Protein AF-X1ULR1-F1 (afdb_monomer_lite)

Structure (mmCIF, N/CA/C/O backbone):
data_AF-X1ULR1-F1
#
_entry.id   AF-X1ULR1-F1
#
loop_
_atom_site.group_PDB
_atom_site.id
_atom_site.type_symbol
_atom_site.label_atom_id
_atom_s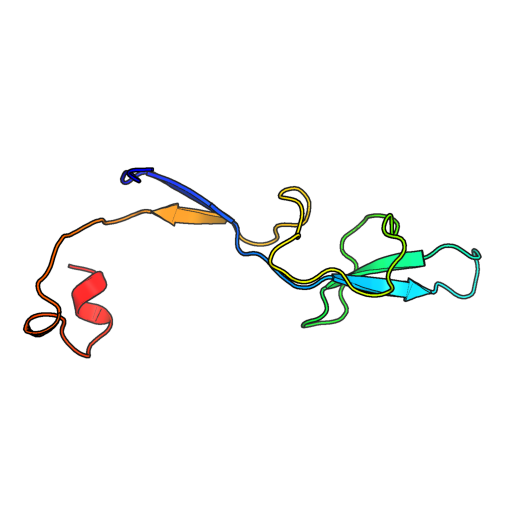ite.label_alt_id
_atom_site.label_comp_id
_atom_site.label_asym_id
_atom_site.label_entity_id
_atom_site.label_seq_id
_atom_site.pdbx_PDB_ins_code
_atom_site.Cartn_x
_atom_site.Cartn_y
_atom_site.Cartn_z
_atom_site.occupancy
_atom_site.B_iso_or_equiv
_atom_site.auth_seq_id
_atom_site.auth_comp_id
_atom_site.auth_asym_id
_atom_site.auth_atom_id
_atom_site.pdbx_PDB_model_num
ATOM 1 N N . ILE A 1 1 ? 1.216 13.188 15.297 1.00 71.88 1 ILE A N 1
ATOM 2 C CA . ILE A 1 1 ? 0.064 13.448 14.401 1.00 71.88 1 ILE A CA 1
ATOM 3 C C . ILE A 1 1 ? -1.138 12.798 15.060 1.00 71.88 1 ILE A C 1
ATOM 5 O O . ILE A 1 1 ? -1.030 11.635 15.422 1.00 71.88 1 ILE A O 1
ATOM 9 N N . ILE A 1 2 ? -2.204 13.556 15.311 1.00 85.00 2 ILE A N 1
ATOM 10 C CA . ILE A 1 2 ? -3.475 13.009 15.800 1.00 85.00 2 ILE A CA 1
ATOM 11 C C . ILE A 1 2 ? -4.328 12.763 14.559 1.00 85.00 2 ILE A C 1
ATOM 13 O O . ILE A 1 2 ? -4.387 13.635 13.694 1.00 85.00 2 ILE A O 1
ATOM 17 N N . HIS A 1 3 ? -4.923 11.579 14.457 1.00 91.94 3 HIS A N 1
ATOM 18 C CA . HIS A 1 3 ? -5.822 11.231 13.364 1.00 91.94 3 HIS A CA 1
ATOM 19 C C . HIS A 1 3 ? -7.272 11.394 13.792 1.00 91.94 3 HIS A C 1
ATOM 21 O O . HIS A 1 3 ? -7.595 11.216 14.966 1.00 91.94 3 HIS A O 1
ATOM 27 N N . LEU A 1 4 ? -8.132 11.731 12.839 1.00 94.62 4 LEU A N 1
ATOM 28 C CA . LEU A 1 4 ? -9.556 11.952 13.061 1.00 94.62 4 LEU A CA 1
ATOM 29 C C . LEU A 1 4 ? -10.399 10.981 12.235 1.00 94.62 4 LEU A C 1
ATOM 31 O O . LEU A 1 4 ? -9.980 10.488 11.186 1.00 94.62 4 LEU A O 1
ATOM 35 N N . VAL A 1 5 ? -11.626 10.728 12.695 1.00 95.75 5 VAL A N 1
ATOM 36 C CA . VAL A 1 5 ? -12.624 10.026 11.880 1.00 95.75 5 VAL A CA 1
ATOM 37 C C . VAL A 1 5 ? -12.803 10.790 10.569 1.00 95.75 5 VAL A C 1
ATOM 39 O O . VAL A 1 5 ? -13.012 12.000 10.555 1.00 95.75 5 VAL A O 1
ATOM 42 N N . GLY A 1 6 ? -12.709 10.069 9.455 1.00 95.44 6 GLY A N 1
ATOM 43 C CA . GLY A 1 6 ? -12.730 10.637 8.113 1.00 95.44 6 GLY A CA 1
ATOM 44 C C . GLY A 1 6 ? -11.362 10.807 7.456 1.00 95.44 6 GLY A C 1
ATOM 45 O O . GLY A 1 6 ? -11.331 10.892 6.223 1.00 95.44 6 GLY A O 1
ATOM 46 N N . ASP A 1 7 ? -10.261 10.771 8.217 1.00 96.88 7 ASP A N 1
ATOM 47 C CA . ASP A 1 7 ? -8.910 10.755 7.652 1.00 96.88 7 ASP A CA 1
ATOM 48 C C . ASP A 1 7 ? -8.736 9.572 6.695 1.00 96.88 7 ASP A C 1
ATOM 50 O O . ASP A 1 7 ? -9.344 8.506 6.855 1.00 96.88 7 ASP A O 1
ATOM 54 N N . ARG A 1 8 ? -7.890 9.767 5.677 1.00 95.31 8 ARG A N 1
ATOM 55 C CA . ARG A 1 8 ? -7.607 8.749 4.665 1.00 95.31 8 ARG A CA 1
ATOM 56 C C . ARG A 1 8 ? -6.166 8.286 4.724 1.00 95.31 8 ARG A C 1
ATOM 58 O O . ARG A 1 8 ? -5.238 9.086 4.605 1.00 95.31 8 ARG A O 1
ATOM 65 N N . PHE A 1 9 ? -6.005 6.976 4.764 1.00 94.69 9 PHE A N 1
ATOM 66 C CA . PHE A 1 9 ? -4.738 6.303 4.550 1.00 94.69 9 PHE A CA 1
ATOM 67 C C . PHE A 1 9 ? -4.730 5.595 3.208 1.00 94.69 9 PHE A C 1
ATOM 69 O O . PHE A 1 9 ? -5.759 5.432 2.551 1.00 94.69 9 PHE A O 1
ATOM 76 N N . TRP A 1 10 ? -3.549 5.159 2.806 1.00 95.50 10 TRP A N 1
ATOM 77 C CA . TRP A 1 10 ? -3.390 4.253 1.687 1.00 95.50 10 TRP A CA 1
ATOM 78 C C . TRP A 1 10 ? -2.561 3.054 2.123 1.00 95.50 10 TRP A C 1
ATOM 80 O O . TRP A 1 10 ? -1.628 3.189 2.920 1.00 95.50 10 TRP A O 1
ATOM 90 N N . VAL A 1 11 ? -2.919 1.880 1.614 1.00 96.56 11 VAL A N 1
ATOM 91 C CA . VAL A 1 11 ? -2.134 0.664 1.833 1.00 96.56 11 VAL A CA 1
ATOM 92 C C . VAL A 1 11 ? -0.853 0.783 1.018 1.00 96.56 11 VAL A C 1
ATOM 94 O O . VAL A 1 11 ? -0.889 1.211 -0.136 1.00 96.56 11 VAL A O 1
ATOM 97 N N . ARG A 1 12 ? 0.282 0.457 1.640 1.00 96.88 12 ARG A N 1
ATOM 98 C CA . ARG A 1 12 ? 1.591 0.458 0.986 1.00 96.88 12 ARG A CA 1
ATOM 99 C C . ARG A 1 12 ? 2.022 -0.967 0.674 1.00 96.88 12 ARG A C 1
ATOM 101 O O . ARG A 1 12 ? 1.925 -1.831 1.538 1.00 96.88 12 ARG A O 1
ATOM 108 N N . GLU A 1 13 ? 2.548 -1.173 -0.524 1.00 97.31 13 GLU A N 1
ATOM 109 C CA . GLU A 1 13 ? 2.930 -2.474 -1.068 1.00 97.31 13 GLU A CA 1
ATOM 110 C C . GLU A 1 13 ? 4.348 -2.410 -1.642 1.00 97.31 13 GLU A C 1
ATOM 112 O O . GLU A 1 13 ? 4.819 -1.342 -2.042 1.00 97.31 13 GLU A O 1
ATOM 117 N N . GLY A 1 14 ? 5.045 -3.548 -1.643 1.00 97.75 14 GLY A N 1
ATOM 118 C CA . GLY A 1 14 ? 6.347 -3.662 -2.293 1.00 97.75 14 GLY A CA 1
ATOM 119 C C . GLY A 1 14 ? 6.205 -3.570 -3.810 1.00 97.75 14 GLY A C 1
ATOM 120 O O . GLY A 1 14 ? 5.254 -4.110 -4.379 1.00 97.75 14 GLY A O 1
ATOM 121 N N . LEU A 1 15 ? 7.154 -2.896 -4.456 1.00 97.94 15 LEU A N 1
ATOM 122 C CA . LEU A 1 15 ? 7.279 -2.886 -5.909 1.00 97.94 15 LEU A CA 1
ATOM 123 C C . LEU A 1 15 ? 8.592 -3.540 -6.324 1.00 97.94 15 LEU A C 1
ATOM 125 O O . LEU A 1 15 ? 9.592 -3.411 -5.619 1.00 97.94 15 LEU A O 1
ATOM 129 N N . ILE A 1 16 ? 8.594 -4.180 -7.483 1.00 97.38 16 ILE A N 1
ATOM 130 C CA . ILE A 1 16 ? 9.787 -4.750 -8.106 1.00 97.38 16 ILE A CA 1
ATOM 131 C C . ILE A 1 16 ? 9.974 -4.199 -9.516 1.00 97.38 16 ILE A C 1
ATOM 133 O O . ILE A 1 16 ? 9.007 -3.812 -10.185 1.00 97.38 16 ILE A O 1
ATOM 137 N N . GLU A 1 17 ? 11.230 -4.164 -9.932 1.00 96.38 17 GLU A N 1
ATOM 138 C CA . GLU A 1 17 ? 11.642 -3.974 -11.307 1.00 96.38 17 GLU A CA 1
ATOM 139 C C . GLU A 1 17 ? 11.299 -5.229 -12.111 1.00 96.38 17 GLU A C 1
ATOM 141 O O . GLU A 1 17 ? 11.552 -6.353 -11.681 1.00 96.38 17 GLU A O 1
ATOM 146 N N . TYR A 1 18 ? 10.691 -5.035 -13.275 1.00 93.75 18 TYR A N 1
ATOM 147 C CA . TYR A 1 18 ? 10.390 -6.109 -14.208 1.00 93.75 18 TYR A CA 1
ATOM 148 C C . TYR A 1 18 ? 10.845 -5.691 -15.602 1.00 93.75 18 TYR A C 1
ATOM 150 O O . TYR A 1 18 ? 10.399 -4.659 -16.123 1.00 93.75 18 TYR A O 1
ATOM 158 N N . GLU A 1 19 ? 11.745 -6.476 -16.184 1.00 87.38 19 GLU A N 1
ATOM 159 C CA . GLU A 1 19 ? 12.224 -6.296 -17.553 1.00 87.38 19 GLU A CA 1
ATOM 160 C C . GLU A 1 19 ? 11.143 -6.695 -18.560 1.00 87.38 19 GLU A C 1
ATOM 162 O O . GLU A 1 19 ? 10.372 -7.630 -18.348 1.00 87.38 19 GLU A O 1
ATOM 167 N N . ILE A 1 20 ? 11.055 -5.941 -19.653 1.00 80.62 20 ILE A N 1
ATOM 168 C CA . ILE A 1 20 ? 10.167 -6.242 -20.774 1.00 80.62 20 ILE A CA 1
ATOM 169 C C . ILE A 1 20 ? 11.059 -6.461 -21.988 1.00 80.62 20 ILE A C 1
ATOM 171 O O . ILE A 1 20 ? 11.706 -5.514 -22.448 1.00 80.62 20 ILE A O 1
ATOM 175 N N . ASP A 1 21 ? 11.064 -7.703 -22.479 1.00 75.50 21 ASP A N 1
ATOM 176 C CA . ASP A 1 21 ? 12.007 -8.237 -23.473 1.00 75.50 21 ASP A CA 1
ATOM 177 C C . ASP A 1 21 ? 12.146 -7.367 -24.738 1.00 75.50 21 ASP A C 1
ATOM 179 O O . ASP A 1 21 ? 13.224 -7.286 -25.321 1.00 75.50 21 ASP A O 1
ATOM 183 N N . ASP A 1 22 ? 11.089 -6.650 -25.132 1.00 67.12 22 ASP A N 1
ATOM 184 C CA . ASP A 1 22 ? 11.039 -5.936 -26.414 1.00 67.12 22 ASP A CA 1
ATOM 185 C C . ASP A 1 22 ? 11.551 -4.481 -26.397 1.00 67.12 22 ASP A C 1
ATOM 187 O O . ASP A 1 22 ? 11.709 -3.892 -27.466 1.00 67.12 22 ASP A O 1
ATOM 191 N N . ILE A 1 23 ? 11.774 -3.841 -25.234 1.00 63.47 23 ILE A N 1
ATOM 192 C CA . ILE A 1 23 ? 11.947 -2.362 -25.189 1.00 63.47 23 ILE A CA 1
ATOM 193 C C . ILE A 1 23 ? 13.187 -1.891 -24.399 1.00 63.47 23 ILE A C 1
ATOM 195 O O . ILE A 1 23 ? 13.403 -0.688 -24.276 1.00 63.47 23 ILE A O 1
ATOM 199 N N . GLN A 1 24 ? 14.034 -2.783 -23.863 1.00 69.00 24 GLN A N 1
ATOM 200 C CA . GLN A 1 24 ? 15.108 -2.400 -22.911 1.00 69.00 24 GLN A CA 1
ATOM 201 C C . GLN A 1 24 ? 14.605 -1.410 -21.838 1.00 69.00 24 GLN A C 1
ATOM 203 O O . GLN A 1 24 ? 15.285 -0.464 -21.440 1.00 69.00 24 GLN A O 1
ATOM 208 N N . SER A 1 25 ? 13.351 -1.574 -21.419 1.00 78.00 25 SER A N 1
ATOM 209 C CA . SER A 1 25 ? 12.685 -0.676 -20.489 1.00 78.00 25 SER A CA 1
ATOM 210 C C . SER A 1 25 ? 12.088 -1.500 -19.374 1.00 78.00 25 SER A C 1
ATOM 212 O O . SER A 1 25 ? 11.336 -2.444 -19.620 1.00 78.00 25 SER A O 1
ATOM 214 N N . THR A 1 26 ? 12.401 -1.117 -18.143 1.00 87.94 26 THR A N 1
ATOM 215 C CA . THR A 1 26 ? 11.871 -1.778 -16.965 1.00 87.94 26 THR A CA 1
ATOM 216 C C . THR A 1 26 ? 10.608 -1.081 -16.474 1.00 87.94 26 THR A C 1
ATOM 218 O O . THR A 1 26 ? 10.428 0.143 -16.568 1.00 87.94 26 THR A O 1
ATOM 221 N N . ARG A 1 27 ? 9.668 -1.878 -15.971 1.00 94.12 27 ARG A N 1
ATOM 222 C CA . ARG A 1 27 ? 8.392 -1.414 -15.423 1.00 94.12 27 ARG A CA 1
ATOM 223 C C . ARG A 1 27 ? 8.264 -1.799 -13.963 1.00 94.12 27 ARG A C 1
ATOM 225 O O . ARG A 1 27 ? 8.819 -2.795 -13.522 1.00 94.12 27 ARG A O 1
ATOM 232 N N . ALA A 1 28 ? 7.509 -0.996 -13.222 1.00 95.94 28 ALA A N 1
ATOM 233 C CA . ALA A 1 28 ? 7.177 -1.300 -11.843 1.00 95.94 28 ALA A CA 1
ATOM 234 C C . ALA A 1 28 ? 6.017 -2.296 -11.783 1.00 95.94 28 ALA A C 1
ATOM 23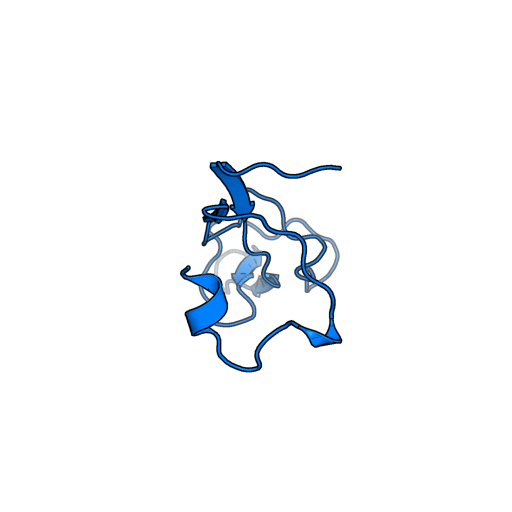6 O O . ALA A 1 28 ? 4.985 -2.094 -12.431 1.00 95.94 28 ALA A O 1
ATOM 237 N N . TYR A 1 29 ? 6.178 -3.335 -10.973 1.00 96.88 29 TYR A N 1
ATOM 238 C CA . TYR A 1 29 ? 5.166 -4.351 -10.699 1.00 96.88 29 TYR A CA 1
ATOM 239 C C . TYR A 1 29 ? 4.956 -4.486 -9.194 1.00 96.88 29 TYR A C 1
ATOM 241 O O . TYR A 1 29 ? 5.880 -4.252 -8.419 1.00 96.88 29 TYR A O 1
ATOM 249 N N . TYR A 1 30 ? 3.748 -4.853 -8.770 1.00 97.75 30 TYR A N 1
ATOM 250 C CA . TYR A 1 30 ? 3.483 -5.171 -7.368 1.00 97.75 30 TYR A CA 1
ATOM 251 C C . TYR A 1 30 ? 4.109 -6.519 -7.021 1.00 97.75 30 TYR A C 1
ATOM 253 O O . TYR A 1 30 ? 3.816 -7.525 -7.662 1.00 97.75 30 TYR A O 1
ATOM 261 N N . GLU A 1 31 ? 4.942 -6.548 -5.983 1.00 97.00 31 GLU A N 1
ATOM 262 C CA . GLU A 1 31 ? 5.657 -7.758 -5.560 1.00 97.00 31 GLU A CA 1
ATOM 263 C C . GLU A 1 31 ? 4.702 -8.907 -5.201 1.00 97.00 31 GLU A C 1
ATOM 265 O O . GLU A 1 31 ? 4.990 -10.068 -5.467 1.00 97.00 31 GLU A O 1
ATOM 270 N N . ALA A 1 32 ? 3.553 -8.577 -4.606 1.00 96.19 32 ALA A N 1
ATOM 271 C CA . ALA A 1 32 ? 2.624 -9.562 -4.064 1.00 96.19 32 ALA A CA 1
ATOM 272 C C . ALA A 1 32 ? 1.932 -10.421 -5.134 1.00 96.19 32 ALA A C 1
ATOM 274 O O . ALA A 1 32 ? 1.616 -11.578 -4.869 1.00 96.19 32 ALA A O 1
ATOM 275 N N . ASP A 1 33 ? 1.644 -9.855 -6.310 1.00 96.38 33 ASP A N 1
ATOM 276 C CA . ASP A 1 33 ? 0.829 -10.515 -7.338 1.00 96.38 33 ASP A CA 1
ATOM 277 C C . ASP A 1 33 ? 1.337 -10.331 -8.774 1.00 96.38 33 ASP A C 1
ATOM 279 O O . ASP A 1 33 ? 0.652 -10.738 -9.712 1.00 96.38 33 ASP A O 1
ATOM 283 N N . LEU A 1 34 ? 2.517 -9.728 -8.954 1.00 95.19 34 LEU A N 1
ATOM 284 C CA . LEU A 1 34 ? 3.150 -9.482 -10.253 1.00 95.19 34 LEU A CA 1
ATOM 285 C C . LEU A 1 34 ? 2.222 -8.779 -11.255 1.00 95.19 34 LEU A C 1
ATOM 287 O O . LEU A 1 34 ? 2.298 -9.007 -12.463 1.00 95.19 34 LEU A O 1
ATOM 291 N N . LYS A 1 35 ? 1.345 -7.888 -10.776 1.00 95.94 35 LYS A N 1
ATOM 292 C CA . LYS A 1 35 ? 0.559 -7.012 -11.653 1.00 95.94 35 LYS A CA 1
ATOM 293 C C . LYS A 1 35 ? 1.318 -5.722 -11.962 1.00 95.94 35 LYS A C 1
ATOM 295 O O . LYS A 1 35 ? 1.981 -5.181 -11.073 1.00 95.94 35 LYS A O 1
ATOM 300 N N . PRO A 1 36 ? 1.193 -5.177 -13.184 1.00 94.56 36 PRO A N 1
ATOM 301 C CA . PRO A 1 36 ? 1.859 -3.933 -13.545 1.00 94.56 36 PRO A CA 1
ATOM 302 C C . PRO A 1 36 ? 1.305 -2.763 -12.723 1.00 94.56 36 PRO A C 1
ATOM 304 O O . PRO A 1 36 ? 0.093 -2.568 -12.628 1.00 94.56 36 PRO A O 1
ATOM 307 N N . ALA A 1 37 ? 2.194 -1.935 -12.175 1.00 94.75 37 ALA A N 1
ATOM 308 C CA . ALA A 1 37 ? 1.832 -0.727 -11.432 1.00 94.75 37 ALA A CA 1
ATOM 309 C C . ALA A 1 37 ? 1.509 0.472 -12.346 1.00 94.75 37 ALA A C 1
ATOM 311 O O . ALA A 1 37 ? 1.080 1.521 -11.869 1.00 94.75 37 ALA A O 1
ATOM 312 N N . GLY A 1 38 ? 1.690 0.318 -13.663 1.00 93.06 38 GLY A N 1
ATOM 313 C CA . GLY A 1 38 ? 1.308 1.313 -14.670 1.00 93.06 38 GLY A CA 1
ATOM 314 C C . GLY A 1 38 ? 2.332 2.429 -14.894 1.00 93.06 38 GLY A C 1
ATOM 315 O O . GLY A 1 38 ? 1.999 3.448 -15.493 1.00 93.06 38 GLY A O 1
ATOM 316 N N . PHE A 1 39 ? 3.575 2.268 -14.430 1.00 93.56 39 PHE A N 1
ATOM 317 C CA . PHE A 1 39 ? 4.660 3.221 -14.672 1.00 93.56 39 PHE A CA 1
ATOM 318 C C . PHE A 1 39 ? 6.018 2.521 -14.821 1.00 93.56 39 PHE A C 1
ATOM 320 O O . PHE A 1 39 ? 6.194 1.374 -14.406 1.00 93.56 39 PHE A O 1
ATOM 327 N N . HIS A 1 40 ? 6.970 3.219 -15.442 1.00 94.19 40 HIS A N 1
ATOM 328 C CA . HIS A 1 40 ? 8.347 2.746 -15.598 1.00 94.19 40 HIS A CA 1
ATOM 329 C C . HIS A 1 40 ? 9.066 2.663 -14.257 1.00 94.19 40 HIS A C 1
ATOM 331 O O . HIS A 1 40 ? 8.792 3.458 -13.356 1.00 94.19 40 HIS A O 1
ATOM 337 N N . TRP A 1 41 ? 9.993 1.720 -14.136 1.00 95.25 41 TRP A N 1
ATOM 338 C CA . TRP A 1 41 ? 10.877 1.675 -12.985 1.00 95.25 41 TRP A CA 1
ATOM 339 C C . TRP A 1 41 ? 11.771 2.923 -12.957 1.00 95.25 41 TRP A C 1
ATOM 341 O O . TRP A 1 41 ? 12.220 3.402 -13.996 1.00 95.25 41 TRP A O 1
ATOM 351 N N . GLN A 1 42 ? 11.953 3.516 -11.776 1.00 93.12 42 GLN A N 1
ATOM 352 C CA . GLN A 1 42 ? 12.616 4.822 -11.605 1.00 93.12 42 GLN A CA 1
ATOM 353 C C . GLN A 1 42 ? 13.678 4.812 -10.500 1.00 93.12 42 GLN A C 1
ATOM 355 O O . GLN A 1 42 ? 14.194 5.865 -10.126 1.00 93.12 42 GLN A O 1
ATOM 360 N N . TRP A 1 43 ? 13.983 3.644 -9.937 1.00 94.25 43 TRP A N 1
ATOM 361 C CA . TRP A 1 43 ? 14.907 3.507 -8.817 1.00 94.25 43 TRP A CA 1
ATOM 362 C C . TRP A 1 43 ? 16.151 2.736 -9.252 1.00 94.25 43 TRP A C 1
ATOM 364 O O . TRP A 1 43 ? 16.086 1.883 -10.120 1.00 94.25 43 TRP A O 1
ATOM 374 N N . GLN A 1 44 ? 17.294 3.020 -8.626 1.00 92.56 44 GLN A N 1
ATOM 375 C CA . GLN A 1 44 ? 18.571 2.356 -8.941 1.00 92.56 44 GLN A CA 1
ATOM 376 C C . GLN A 1 44 ? 18.672 0.908 -8.430 1.00 92.56 44 GLN A C 1
ATOM 378 O O . GLN A 1 44 ? 19.644 0.219 -8.706 1.00 92.56 44 GLN A O 1
ATOM 383 N N . ARG A 1 45 ? 17.713 0.487 -7.608 1.00 93.44 45 ARG A N 1
ATOM 384 C CA . ARG A 1 45 ? 17.612 -0.858 -7.031 1.00 93.44 45 ARG A CA 1
ATOM 385 C C . ARG A 1 45 ? 16.529 -1.619 -7.776 1.00 93.44 45 ARG A C 1
ATOM 387 O O . ARG A 1 45 ? 15.609 -0.972 -8.246 1.00 93.44 45 ARG A O 1
ATOM 394 N N . ASP A 1 46 ? 16.576 -2.938 -7.767 1.00 94.69 46 ASP A N 1
ATOM 395 C CA . ASP A 1 46 ? 15.591 -3.846 -8.374 1.00 94.69 46 ASP A CA 1
ATOM 396 C C . ASP A 1 46 ? 14.272 -3.960 -7.581 1.00 94.69 46 ASP A C 1
ATOM 398 O O . ASP A 1 46 ? 13.267 -4.470 -8.073 1.00 94.69 46 ASP A O 1
ATOM 402 N N . LYS A 1 47 ? 14.248 -3.486 -6.330 1.00 96.62 47 LYS A N 1
ATOM 403 C CA . LYS A 1 47 ? 13.079 -3.581 -5.447 1.00 96.62 47 LYS A CA 1
ATOM 404 C C . LYS A 1 47 ? 12.870 -2.341 -4.587 1.00 96.62 47 LYS A C 1
ATOM 406 O O . LYS A 1 47 ? 13.786 -1.835 -3.943 1.00 96.62 47 LYS A O 1
ATOM 411 N N . LEU A 1 48 ? 11.623 -1.897 -4.472 1.00 97.56 48 LEU A N 1
ATOM 412 C CA . LEU A 1 48 ? 11.190 -0.806 -3.607 1.00 97.56 48 LEU A CA 1
ATOM 413 C C . LEU A 1 48 ? 10.337 -1.375 -2.462 1.00 97.56 48 LEU A C 1
ATOM 415 O O . LEU A 1 48 ? 9.190 -1.767 -2.684 1.00 97.56 48 LEU A O 1
ATOM 419 N N . PRO A 1 49 ? 10.853 -1.405 -1.220 1.00 97.00 49 PRO A N 1
ATOM 420 C CA . PRO A 1 49 ? 10.072 -1.828 -0.064 1.00 97.00 49 PRO A CA 1
ATOM 421 C C . PRO A 1 49 ? 8.815 -0.972 0.128 1.00 97.00 49 PRO A C 1
ATOM 423 O O . PRO A 1 49 ? 8.850 0.240 -0.100 1.00 97.00 49 PRO A O 1
ATOM 426 N N . ALA A 1 50 ? 7.749 -1.570 0.672 1.00 96.88 50 ALA A N 1
ATOM 427 C CA . ALA A 1 50 ? 6.476 -0.891 0.934 1.00 96.88 50 ALA A CA 1
ATOM 428 C C . ALA A 1 50 ? 6.636 0.424 1.716 1.00 96.88 50 ALA A C 1
ATOM 430 O O . ALA A 1 50 ? 5.914 1.391 1.481 1.00 96.88 50 ALA A O 1
ATOM 431 N N . MET A 1 51 ? 7.627 0.511 2.611 1.00 96.19 51 MET A N 1
ATOM 432 C CA . MET A 1 51 ? 7.902 1.728 3.378 1.00 96.19 51 MET A CA 1
ATOM 433 C C . MET A 1 51 ? 8.116 2.967 2.490 1.00 96.19 51 MET A C 1
ATOM 435 O O . MET A 1 51 ? 7.696 4.060 2.868 1.00 96.19 51 MET A O 1
ATOM 439 N N . PHE A 1 52 ? 8.703 2.780 1.305 1.00 95.56 52 PHE A N 1
ATOM 440 C CA . PHE A 1 52 ? 9.033 3.834 0.347 1.00 95.56 52 PHE A CA 1
ATOM 441 C C . PHE A 1 52 ? 8.040 3.927 -0.822 1.00 95.56 52 PHE A C 1
ATOM 443 O O . PHE A 1 52 ? 8.281 4.685 -1.761 1.00 95.56 52 PHE A O 1
ATOM 450 N N . MET A 1 53 ? 6.930 3.178 -0.787 1.00 95.56 53 MET A N 1
ATOM 451 C CA . MET A 1 53 ? 5.945 3.185 -1.868 1.00 95.56 53 MET A CA 1
ATOM 452 C C . MET A 1 53 ? 5.350 4.594 -2.061 1.00 95.56 53 MET A C 1
ATOM 454 O O . MET A 1 53 ? 4.785 5.157 -1.113 1.00 95.56 53 MET A O 1
ATOM 458 N N . PRO A 1 54 ? 5.409 5.171 -3.278 1.00 93.25 54 PRO A N 1
ATOM 459 C CA . PRO A 1 54 ? 4.798 6.465 -3.543 1.00 93.25 54 PRO A CA 1
ATOM 460 C C . PRO A 1 54 ? 3.269 6.360 -3.499 1.00 93.25 54 PRO A C 1
ATOM 462 O O . PRO A 1 54 ? 2.686 5.385 -3.968 1.00 93.25 54 PRO A O 1
ATOM 465 N N . LYS A 1 55 ? 2.588 7.408 -3.018 1.00 94.38 55 LYS A N 1
ATOM 466 C CA . LYS A 1 55 ? 1.115 7.436 -2.905 1.00 94.38 55 LYS A CA 1
ATOM 467 C C . LYS A 1 55 ? 0.389 7.175 -4.234 1.00 94.38 55 LYS A C 1
ATOM 469 O O . LYS A 1 55 ? -0.688 6.593 -4.227 1.00 94.38 55 LYS A O 1
ATOM 474 N N . ARG A 1 56 ? 0.982 7.563 -5.373 1.00 93.62 56 ARG A N 1
ATOM 475 C CA . ARG A 1 56 ? 0.418 7.318 -6.717 1.00 93.62 56 ARG A CA 1
ATOM 476 C C . ARG A 1 56 ? 0.303 5.833 -7.085 1.00 93.62 56 ARG A C 1
ATOM 478 O O . ARG A 1 56 ? -0.460 5.508 -7.979 1.00 93.62 56 ARG A O 1
ATOM 485 N N . ALA A 1 57 ? 1.060 4.965 -6.414 1.00 95.75 57 ALA A N 1
ATOM 486 C CA . ALA A 1 57 ? 1.025 3.518 -6.607 1.00 95.75 57 ALA A CA 1
ATOM 487 C C . ALA A 1 57 ? 0.069 2.813 -5.626 1.00 95.75 57 ALA A C 1
ATOM 489 O O . ALA A 1 57 ? 0.060 1.594 -5.538 1.00 95.75 57 ALA A O 1
ATOM 490 N N . ALA A 1 58 ? -0.718 3.552 -4.839 1.00 96.25 58 ALA A N 1
ATOM 491 C CA . ALA A 1 58 ? -1.678 2.938 -3.935 1.00 96.25 58 ALA A CA 1
ATOM 492 C C . ALA A 1 58 ? -2.871 2.345 -4.695 1.00 96.25 58 ALA A C 1
ATOM 494 O O . ALA A 1 58 ? -3.562 3.058 -5.423 1.00 96.25 58 ALA A O 1
ATOM 495 N N . ARG A 1 59 ? -3.163 1.063 -4.447 1.00 95.81 59 ARG A N 1
ATOM 496 C CA . ARG A 1 59 ? -4.366 0.381 -4.961 1.00 95.81 59 ARG A CA 1
ATOM 497 C C . ARG A 1 59 ? -5.572 0.512 -4.038 1.00 95.81 59 ARG A C 1
ATOM 499 O O . ARG A 1 59 ? -6.709 0.447 -4.491 1.00 95.81 59 ARG A O 1
ATOM 506 N N . ILE A 1 60 ? -5.325 0.693 -2.741 1.00 96.44 60 ILE A N 1
ATOM 507 C CA . ILE A 1 60 ? -6.357 0.697 -1.703 1.00 96.44 60 ILE A CA 1
ATOM 508 C C . ILE A 1 60 ?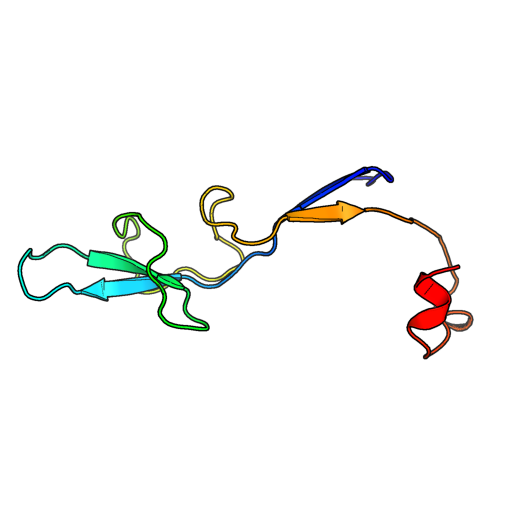 -6.212 1.955 -0.851 1.00 96.44 60 ILE A C 1
ATOM 510 O O . ILE A 1 60 ? -5.136 2.245 -0.320 1.00 96.44 60 ILE A O 1
ATOM 514 N N . PHE A 1 61 ? -7.324 2.669 -0.684 1.00 96.50 61 PHE A N 1
ATOM 515 C CA . PHE A 1 61 ? -7.456 3.785 0.244 1.00 96.50 61 PHE A CA 1
ATOM 516 C C . PHE A 1 61 ? -8.400 3.391 1.373 1.00 96.50 61 PHE A C 1
ATOM 518 O O . PHE A 1 61 ? -9.504 2.910 1.130 1.00 96.50 61 PHE A O 1
ATOM 525 N N . LEU A 1 62 ? -7.964 3.618 2.605 1.00 95.62 62 LEU A N 1
ATOM 526 C CA . LEU A 1 62 ? -8.736 3.338 3.808 1.00 95.62 62 LEU A CA 1
ATOM 527 C C . LEU A 1 62 ? -9.234 4.659 4.382 1.00 95.62 62 LEU A C 1
ATOM 529 O O . LEU A 1 62 ? -8.492 5.640 4.403 1.00 95.62 62 LEU A O 1
ATOM 533 N N . LYS A 1 63 ? -10.479 4.687 4.853 1.00 95.94 63 LYS A N 1
ATOM 534 C CA . LYS A 1 63 ? -11.049 5.817 5.590 1.00 95.94 63 LYS A CA 1
ATOM 535 C C . LYS A 1 63 ? -11.229 5.393 7.039 1.00 95.94 63 LYS A C 1
ATOM 537 O O . LYS A 1 63 ? -11.804 4.337 7.286 1.00 95.94 63 LYS A O 1
ATOM 542 N N . ILE A 1 64 ? -10.787 6.218 7.980 1.00 94.62 64 ILE A N 1
ATOM 543 C CA . ILE A 1 64 ? -11.056 5.965 9.395 1.00 94.62 64 ILE A CA 1
ATOM 544 C C . ILE A 1 64 ? -12.550 6.168 9.661 1.00 94.62 64 ILE A C 1
ATOM 546 O O . ILE A 1 64 ? -13.086 7.246 9.395 1.00 94.62 64 ILE A O 1
ATOM 550 N N . THR A 1 65 ? -13.220 5.141 10.179 1.00 94.25 65 THR A N 1
ATOM 551 C CA . THR A 1 65 ? -14.650 5.172 10.528 1.00 94.25 65 THR A CA 1
ATOM 552 C C . THR A 1 65 ? -14.894 5.353 12.022 1.00 94.25 65 THR A C 1
ATOM 554 O O . THR A 1 65 ? -15.893 5.958 12.391 1.00 94.25 65 THR A O 1
ATOM 557 N N . ASN A 1 66 ? -13.982 4.877 12.870 1.00 92.12 66 ASN A N 1
ATOM 558 C CA . ASN A 1 66 ? -14.075 4.959 14.324 1.00 92.12 66 ASN A CA 1
ATOM 559 C C . ASN A 1 66 ? -12.661 5.109 14.917 1.00 92.12 66 ASN A C 1
ATOM 561 O O . ASN A 1 66 ? -11.707 4.517 14.409 1.00 92.12 66 ASN A O 1
ATOM 565 N N . ILE A 1 67 ? -12.530 5.933 15.959 1.00 90.94 67 ILE A N 1
ATOM 566 C CA . ILE A 1 67 ? -11.329 6.057 16.791 1.00 90.94 67 ILE A CA 1
ATOM 567 C C . ILE A 1 67 ? -11.789 6.031 18.243 1.00 90.94 67 ILE A C 1
ATOM 569 O O . ILE A 1 67 ? -12.631 6.837 18.637 1.00 90.94 67 ILE A O 1
ATOM 573 N N . ARG A 1 68 ? -11.185 5.158 19.046 1.00 88.94 68 ARG A N 1
ATOM 574 C CA . ARG A 1 68 ? -11.432 5.074 20.485 1.00 88.94 68 ARG A CA 1
ATOM 575 C C . ARG A 1 68 ? -10.137 4.835 21.246 1.00 88.94 68 ARG A C 1
ATOM 577 O O . ARG A 1 68 ? -9.129 4.433 20.667 1.00 88.94 68 ARG A O 1
ATOM 584 N N . VAL A 1 69 ? -10.175 5.117 22.542 1.00 90.25 69 VAL A N 1
ATOM 585 C CA . VAL A 1 69 ? -9.073 4.867 23.471 1.00 90.25 69 VAL A CA 1
ATOM 586 C C . VAL A 1 69 ? -9.537 3.806 24.454 1.00 90.25 69 VAL A C 1
ATOM 588 O O . VAL A 1 69 ? -10.555 3.983 25.116 1.00 90.25 69 VAL A O 1
ATOM 591 N N . GLU A 1 70 ? -8.778 2.723 24.550 1.00 88.88 70 GLU A N 1
ATOM 592 C CA . GLU A 1 70 ? -9.058 1.587 25.427 1.00 88.88 70 GLU A CA 1
ATOM 593 C C . GLU A 1 70 ? -7.785 1.218 26.188 1.00 88.88 70 GLU A C 1
ATOM 595 O O . GLU A 1 70 ? -6.669 1.440 25.704 1.00 88.88 70 GLU A O 1
ATOM 600 N N . ARG A 1 71 ? -7.924 0.648 27.390 1.00 90.38 71 ARG A N 1
ATOM 601 C CA . ARG A 1 71 ? -6.780 -0.006 28.033 1.00 90.38 71 ARG A CA 1
ATOM 602 C C . ARG A 1 71 ? -6.507 -1.305 27.289 1.00 90.38 71 ARG A C 1
ATOM 604 O O . ARG A 1 71 ? -7.435 -2.017 26.934 1.00 90.38 71 ARG A O 1
ATOM 611 N N . VAL A 1 72 ? -5.234 -1.665 27.142 1.00 88.06 72 VAL A N 1
ATOM 612 C CA . VAL A 1 72 ? -4.836 -2.915 26.467 1.00 88.06 72 VAL A CA 1
ATOM 613 C C . VAL A 1 72 ? -5.485 -4.150 27.105 1.00 88.06 72 VAL A C 1
ATOM 615 O O . VAL A 1 72 ? -5.816 -5.089 26.399 1.00 88.06 72 VAL A O 1
ATOM 618 N N . GLN A 1 73 ? -5.707 -4.142 28.424 1.00 89.50 73 GLN A N 1
ATOM 619 C CA . GLN A 1 73 ? -6.369 -5.253 29.123 1.00 89.50 73 GLN A CA 1
ATOM 620 C C . GLN A 1 73 ? -7.879 -5.342 28.858 1.00 89.50 73 GLN A C 1
ATOM 622 O O . GLN A 1 73 ? -8.450 -6.412 29.035 1.00 89.50 73 GLN A O 1
ATOM 627 N N . ASP A 1 74 ? -8.499 -4.245 28.419 1.00 87.31 74 ASP A N 1
ATOM 628 C CA . ASP A 1 74 ? -9.923 -4.180 28.078 1.00 87.31 74 ASP A CA 1
ATOM 629 C C . ASP A 1 74 ? -10.158 -4.435 26.578 1.00 87.31 74 ASP A C 1
ATOM 631 O O . ASP A 1 74 ? -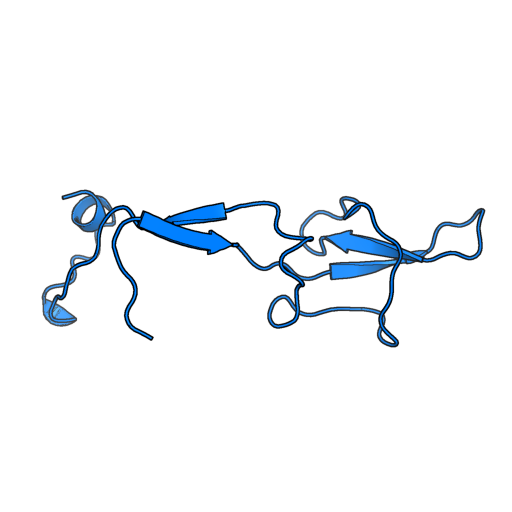11.303 -4.529 26.139 1.00 87.31 74 ASP A O 1
ATOM 635 N N . MET A 1 75 ? -9.088 -4.549 25.777 1.00 86.31 75 MET A N 1
ATOM 636 C CA . MET A 1 75 ? -9.202 -4.899 24.364 1.00 86.31 75 MET A CA 1
ATOM 637 C C . MET A 1 75 ? -9.661 -6.351 24.252 1.00 86.31 75 MET A C 1
ATOM 639 O O . MET A 1 75 ? -8.911 -7.280 24.555 1.00 86.31 75 MET A O 1
ATOM 643 N N . GLY A 1 76 ? -10.902 -6.546 23.813 1.00 79.94 76 GLY A N 1
ATOM 644 C CA . GLY A 1 76 ? -11.408 -7.874 23.510 1.00 79.94 76 GLY A CA 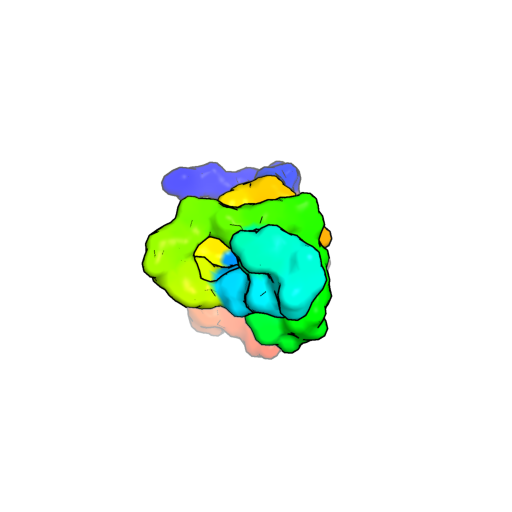1
ATOM 645 C C . GLY A 1 76 ? -10.607 -8.530 22.384 1.00 79.94 76 GLY A C 1
ATOM 646 O O . GLY A 1 76 ? -10.130 -7.877 21.457 1.00 79.94 76 GLY A O 1
ATOM 647 N N . ASN A 1 77 ? -10.481 -9.857 22.442 1.00 78.19 77 ASN A N 1
ATOM 648 C CA . ASN A 1 77 ? -9.836 -10.642 21.381 1.00 78.19 77 ASN A CA 1
ATOM 649 C C . ASN A 1 77 ? -10.747 -10.818 20.149 1.00 78.19 77 ASN A C 1
ATOM 651 O O . ASN A 1 77 ? -10.377 -11.514 19.202 1.00 78.19 77 ASN A O 1
ATOM 655 N N . ASN A 1 78 ? -11.952 -10.241 20.175 1.00 78.19 78 ASN A N 1
ATOM 656 C CA . ASN A 1 78 ? -12.929 -10.319 19.102 1.00 78.19 78 ASN A CA 1
ATOM 657 C C . ASN A 1 78 ? -12.883 -9.042 18.252 1.00 78.19 78 ASN A C 1
ATOM 659 O O . ASN A 1 78 ? -12.962 -7.924 18.750 1.00 78.19 78 ASN A O 1
ATOM 663 N N . TRP A 1 79 ? -12.797 -9.215 16.938 1.00 69.75 79 TRP A N 1
ATOM 664 C CA . TRP A 1 79 ? -12.789 -8.119 15.975 1.00 69.75 79 TRP A CA 1
ATOM 665 C C . TRP A 1 79 ? -14.130 -7.364 15.917 1.00 69.75 79 TRP A C 1
ATOM 667 O O . TRP A 1 79 ? -14.151 -6.200 15.518 1.00 69.75 79 TRP A O 1
ATOM 677 N N . GLU A 1 80 ? -15.236 -7.981 16.345 1.00 77.88 80 GLU A N 1
ATOM 678 C CA . GLU A 1 80 ? -16.564 -7.353 16.405 1.00 77.88 80 GLU A CA 1
ATOM 679 C C . GLU A 1 80 ? -16.623 -6.182 17.396 1.00 77.88 80 GLU A C 1
ATOM 681 O O . GLU A 1 80 ? -17.403 -5.251 17.200 1.00 77.88 80 GLU A O 1
ATOM 686 N N . ASP A 1 81 ? -15.766 -6.171 18.424 1.00 76.88 81 ASP A N 1
ATOM 687 C CA . ASP A 1 81 ? -15.671 -5.051 19.368 1.00 76.88 81 ASP A CA 1
ATOM 688 C C . ASP A 1 81 ? -15.231 -3.755 18.661 1.00 76.88 81 ASP A C 1
ATOM 690 O O . ASP A 1 81 ? -15.559 -2.655 19.101 1.00 76.88 81 ASP A O 1
ATOM 694 N N . CYS A 1 82 ? -14.560 -3.868 17.507 1.00 71.38 82 CYS A N 1
ATOM 695 C CA . CYS A 1 82 ? -14.187 -2.726 16.676 1.00 71.38 82 CYS A CA 1
ATOM 696 C C . CYS A 1 82 ? -15.324 -2.160 15.814 1.00 71.38 82 CYS A C 1
ATOM 698 O O . CYS A 1 82 ? -15.132 -1.102 15.213 1.00 71.38 82 CYS A O 1
ATOM 700 N N . LEU A 1 83 ? -16.466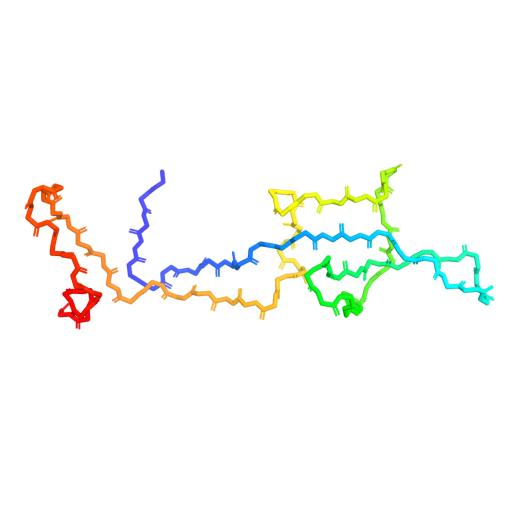 -2.849 15.727 1.00 70.75 83 LEU A N 1
ATOM 701 C CA . LEU A 1 83 ? -17.644 -2.401 14.978 1.00 70.75 83 LEU A CA 1
ATOM 702 C C . LEU A 1 83 ? -18.664 -1.639 15.836 1.00 70.75 83 LEU A C 1
ATOM 704 O O . LEU A 1 83 ? -19.623 -1.106 15.276 1.00 70.75 83 LEU A O 1
ATOM 708 N N . ARG A 1 84 ? -18.484 -1.624 17.162 1.00 63.38 84 ARG A N 1
ATOM 709 C CA . ARG A 1 84 ? -19.363 -0.916 18.101 1.00 63.38 84 ARG A CA 1
ATOM 710 C C . ARG A 1 84 ? -19.170 0.600 18.069 1.00 63.38 84 ARG A C 1
ATOM 712 O O . ARG A 1 84 ? -18.059 1.078 17.733 1.00 63.38 84 ARG A O 1
#

Foldseek 3Di:
DDDDQFDKDFQFFKWFWDDDVPPRWTFIATPVPRHGLPGTDDDPDGMDHSVRGDPSSTPDMDGHHDDDDDDPVPDDPDPVVVVD

Sequence (84 aa):
IIHLVGDRFWVREGLIEYEIDDIQSTRAYYEADLKPAGFHWQWQRDKLPAMFMPKRAARIFLKITNIRVERVQDMGNNWEDCLR

Secondary structure (DSSP, 8-state):
----TT-EEE----EEEEEETTTTEEEEEETTT--EEEEE--SSSSEE-GGG--GGG-S-EEE--------GGG--S-GGGGG-

Organism: NCBI:txid412755

Radius of gyration: 18.34 Å; chains: 1; bounding box: 38×24×56 Å

pLDDT: mean 90.19, std 9.0, range [63.38, 97.94]